Protein AF-A0A0R2TVU7-F1 (afdb_monomer_lite)

Foldseek 3Di:
DDDPDDCPPPQLLDVVSLVCQLVVLVVVLVVCVVVVVVVSSVVSVVSSVVSCCVRPVVDDNPPPDD

Sequence (66 aa):
MKPFIDPKHPFFQKTWARWASFLVPFVWIFIELAYDELGWAFLMAAMASYAFWVLIWNWKDPSSGP

Structure (mmCIF, N/CA/C/O backbone):
data_AF-A0A0R2TVU7-F1
#
_entry.id   AF-A0A0R2TVU7-F1
#
loop_
_atom_site.group_PDB
_atom_site.id
_atom_site.type_symbol
_atom_site.label_atom_id
_atom_site.label_alt_id
_atom_site.label_comp_id
_atom_site.label_asym_id
_atom_site.label_entity_id
_atom_site.label_seq_id
_atom_site.pdbx_PDB_ins_code
_atom_site.Cartn_x
_atom_site.Cartn_y
_atom_site.Cartn_z
_atom_site.occupancy
_atom_site.B_iso_or_equiv
_atom_site.auth_seq_id
_atom_site.auth_comp_id
_atom_site.auth_asym_id
_atom_site.auth_atom_id
_atom_site.pdbx_PDB_model_num
ATOM 1 N N . MET A 1 1 ? -13.965 17.218 14.504 1.00 47.34 1 MET A N 1
ATOM 2 C CA . MET A 1 1 ? -13.214 17.088 13.237 1.00 47.34 1 MET A CA 1
ATOM 3 C C . MET A 1 1 ? -13.576 15.739 12.635 1.00 47.34 1 MET A C 1
ATOM 5 O O . MET A 1 1 ? -13.460 14.750 13.345 1.00 47.34 1 MET A O 1
ATOM 9 N N . LYS A 1 2 ? -14.128 15.692 11.416 1.00 54.84 2 LYS A N 1
ATOM 10 C CA . LYS A 1 2 ? -14.440 14.420 10.740 1.00 54.84 2 LYS A CA 1
ATOM 11 C C . LYS A 1 2 ? -13.146 13.874 10.125 1.00 54.84 2 LYS A C 1
ATOM 13 O O . LYS A 1 2 ? -12.485 14.640 9.426 1.00 54.84 2 LYS A O 1
ATOM 18 N N . PRO A 1 3 ? -12.746 12.627 10.416 1.00 59.41 3 PRO A N 1
ATOM 19 C CA . PRO A 1 3 ? -11.563 12.047 9.797 1.00 59.41 3 PRO A CA 1
ATOM 20 C C . PRO A 1 3 ? -11.809 11.858 8.292 1.00 59.41 3 PRO A C 1
ATOM 22 O O . PRO A 1 3 ? -12.918 11.535 7.875 1.00 59.41 3 PRO A O 1
ATOM 25 N N . PHE A 1 4 ? -10.780 12.102 7.476 1.00 65.50 4 PHE A N 1
ATOM 26 C CA . PHE A 1 4 ? -10.860 12.021 6.009 1.00 65.50 4 PHE A CA 1
ATOM 27 C C . PHE A 1 4 ? -11.104 10.581 5.520 1.00 65.50 4 PHE A C 1
ATOM 29 O O . PHE A 1 4 ? -11.760 10.353 4.511 1.00 65.50 4 PHE A O 1
ATOM 36 N N . ILE A 1 5 ? -10.616 9.606 6.288 1.00 62.81 5 ILE A N 1
ATOM 37 C CA . ILE A 1 5 ? -10.977 8.193 6.205 1.00 62.81 5 ILE A CA 1
ATOM 38 C C . ILE A 1 5 ? -11.672 7.853 7.517 1.00 62.81 5 ILE A C 1
ATOM 40 O O . ILE A 1 5 ? -11.051 7.944 8.574 1.00 62.81 5 ILE A O 1
ATOM 44 N N . ASP A 1 6 ? -12.953 7.491 7.456 1.00 65.81 6 ASP A N 1
ATOM 45 C CA . ASP A 1 6 ? -13.695 6.986 8.610 1.00 65.81 6 ASP A CA 1
ATOM 46 C C . ASP A 1 6 ? -13.602 5.450 8.639 1.00 65.81 6 ASP A C 1
ATOM 48 O O . ASP A 1 6 ? -14.247 4.783 7.822 1.00 65.81 6 ASP A O 1
ATOM 52 N N . PRO A 1 7 ? -12.825 4.858 9.566 1.00 63.12 7 PRO A N 1
ATOM 53 C CA . PRO A 1 7 ? -12.688 3.408 9.656 1.00 63.12 7 PRO A CA 1
ATOM 54 C C . 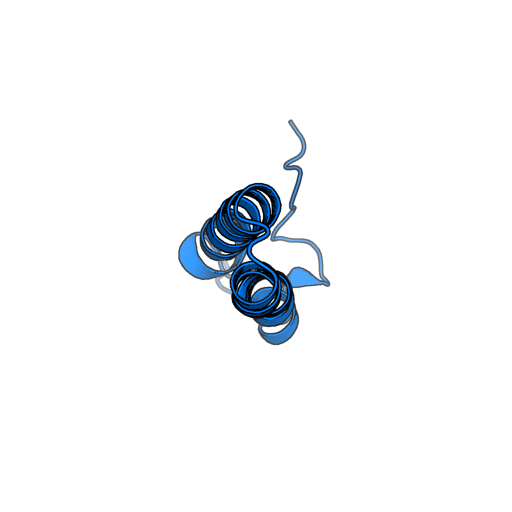PRO A 1 7 ? -14.010 2.723 10.025 1.00 63.12 7 PRO A C 1
ATOM 56 O O . PRO A 1 7 ? -14.200 1.552 9.728 1.00 63.12 7 PRO A O 1
ATOM 59 N N . LYS A 1 8 ? -14.959 3.429 10.650 1.00 65.56 8 LYS A N 1
ATOM 60 C CA . LYS A 1 8 ? -16.249 2.863 11.061 1.00 65.56 8 LYS A CA 1
ATOM 61 C C . LYS A 1 8 ? -17.262 2.799 9.920 1.00 65.56 8 LYS A C 1
ATOM 63 O O . LYS A 1 8 ? -18.335 2.228 10.113 1.00 65.56 8 LYS A O 1
ATOM 68 N N . HIS A 1 9 ? -16.948 3.333 8.737 1.00 67.06 9 HIS A N 1
ATOM 69 C CA . HIS A 1 9 ? -17.829 3.217 7.581 1.00 67.06 9 HIS A CA 1
ATOM 70 C C . HIS A 1 9 ? -18.028 1.729 7.203 1.00 67.06 9 HIS A C 1
ATOM 72 O O . HIS A 1 9 ? -17.043 0.989 7.117 1.00 67.06 9 HIS A O 1
ATOM 78 N N . PRO A 1 10 ? -19.264 1.262 6.920 1.00 72.44 10 PRO A N 1
ATOM 79 C CA . PRO A 1 10 ? -19.562 -0.150 6.623 1.00 72.44 10 PRO A CA 1
ATOM 80 C C . PRO A 1 10 ? -18.762 -0.716 5.440 1.00 72.44 10 PRO A C 1
ATOM 82 O O . PRO A 1 10 ? -18.556 -1.924 5.339 1.00 72.44 10 PRO A O 1
ATOM 85 N N . PHE A 1 11 ? -18.261 0.156 4.564 1.00 73.62 11 PHE A N 1
ATOM 86 C CA . PHE A 1 11 ? -17.324 -0.212 3.505 1.00 73.62 11 PHE A CA 1
ATOM 87 C C . PHE A 1 11 ? -16.012 -0.787 4.059 1.00 73.62 11 PHE A C 1
AT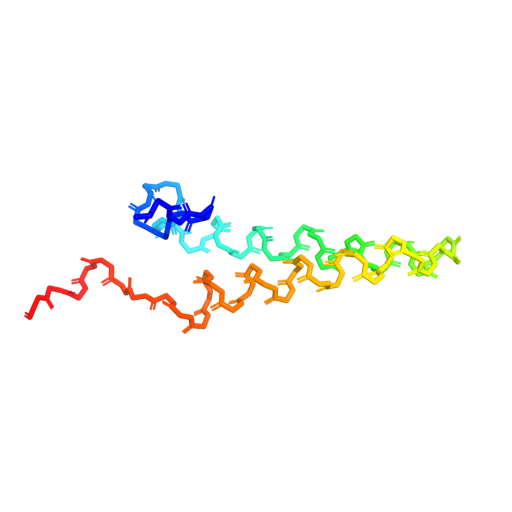OM 89 O O . PHE A 1 11 ? -15.602 -1.874 3.659 1.00 73.62 11 PHE A O 1
ATOM 96 N N . PHE A 1 12 ? -15.390 -0.100 5.021 1.00 72.94 12 PHE A N 1
ATOM 97 C CA . PHE A 1 12 ? -14.121 -0.523 5.606 1.00 72.94 12 PHE A CA 1
ATOM 98 C C . PHE A 1 12 ? -14.292 -1.608 6.664 1.00 72.94 12 PHE A C 1
ATOM 100 O O . PHE A 1 12 ? -13.312 -2.251 7.000 1.00 72.94 12 PHE A O 1
ATOM 107 N N . GLN A 1 13 ? -15.501 -1.908 7.152 1.00 72.38 13 GLN A N 1
ATOM 108 C CA . GLN A 1 13 ? -15.704 -3.062 8.040 1.00 72.38 13 GLN A CA 1
ATOM 109 C C . GLN A 1 13 ? -15.265 -4.379 7.393 1.00 72.38 13 GLN A C 1
ATOM 111 O O . GLN A 1 13 ? -14.759 -5.264 8.081 1.00 72.38 13 GLN A O 1
ATOM 116 N N . LYS A 1 14 ? -15.374 -4.488 6.067 1.00 78.62 14 LYS A N 1
ATOM 117 C CA . LYS A 1 14 ? -14.932 -5.665 5.325 1.00 78.62 14 LYS A CA 1
ATOM 118 C C . LYS A 1 14 ? -13.408 -5.676 5.214 1.00 78.62 14 LYS A C 1
ATOM 120 O O . LYS A 1 14 ? -12.820 -4.790 4.600 1.00 78.62 14 LYS A O 1
ATOM 125 N N . THR A 1 15 ? -12.770 -6.719 5.741 1.00 78.69 15 THR A N 1
ATOM 126 C CA . THR A 1 15 ? -11.306 -6.877 5.718 1.00 78.69 15 THR A CA 1
ATOM 127 C C . THR A 1 15 ? -10.731 -6.773 4.300 1.00 78.69 15 THR A C 1
ATOM 129 O O . THR A 1 15 ? -9.708 -6.123 4.106 1.00 78.69 15 THR A O 1
ATOM 132 N N . TRP A 1 16 ? -11.421 -7.312 3.285 1.00 80.75 16 TRP A N 1
ATOM 133 C CA . TRP A 1 16 ? -10.980 -7.222 1.885 1.00 80.75 16 TRP A CA 1
ATOM 134 C C . TRP A 1 16 ? -10.935 -5.786 1.354 1.00 80.75 16 TRP A C 1
ATOM 136 O O . TRP A 1 16 ? -10.045 -5.466 0.577 1.00 80.75 16 TRP A O 1
ATOM 146 N N . ALA A 1 17 ? -11.852 -4.912 1.780 1.00 85.94 17 ALA A N 1
ATOM 147 C CA . ALA A 1 17 ? -11.891 -3.528 1.315 1.00 85.94 17 ALA A CA 1
ATOM 148 C C . ALA A 1 17 ? -10.693 -2.737 1.857 1.00 85.94 17 ALA A C 1
ATOM 150 O O . ALA A 1 17 ? -10.101 -1.943 1.134 1.00 85.94 17 ALA A O 1
ATOM 151 N N . ARG A 1 18 ? -10.275 -3.020 3.098 1.00 82.56 18 ARG A N 1
ATOM 152 C CA . ARG A 1 18 ? -9.068 -2.430 3.703 1.00 82.56 18 ARG A CA 1
ATOM 153 C C . ARG A 1 18 ? -7.810 -2.842 2.954 1.00 82.56 18 ARG A C 1
ATOM 155 O O . ARG A 1 18 ? -6.999 -1.993 2.597 1.00 82.56 18 ARG A O 1
ATOM 162 N N . TRP A 1 19 ? -7.687 -4.139 2.675 1.00 84.50 19 TRP A N 1
ATOM 163 C CA . TRP A 1 19 ? -6.583 -4.656 1.875 1.00 84.50 19 TRP A CA 1
ATOM 164 C C . TRP A 1 19 ? -6.615 -4.107 0.450 1.00 84.50 19 TRP A C 1
ATOM 166 O O . TRP A 1 19 ? -5.566 -3.727 -0.043 1.00 84.50 19 TRP A O 1
ATOM 176 N N . ALA A 1 20 ? -7.780 -3.971 -0.187 1.00 88.38 20 ALA A N 1
ATOM 177 C CA . ALA A 1 20 ? -7.893 -3.374 -1.519 1.00 88.38 20 ALA A CA 1
ATOM 178 C C . ALA A 1 20 ? -7.423 -1.910 -1.534 1.00 88.38 20 ALA A C 1
ATOM 180 O O . ALA A 1 20 ? -6.657 -1.522 -2.411 1.00 88.38 20 ALA A O 1
ATOM 181 N N . SER A 1 21 ? -7.806 -1.110 -0.533 1.00 86.31 21 SER A N 1
ATOM 182 C CA . SER A 1 21 ? -7.362 0.285 -0.412 1.00 86.31 21 SER A CA 1
ATOM 183 C C . SER A 1 21 ? -5.853 0.438 -0.196 1.00 86.31 21 SER A C 1
ATOM 185 O O . SER A 1 21 ? -5.306 1.478 -0.546 1.00 86.31 21 SER A O 1
ATOM 187 N N . PHE A 1 22 ? -5.179 -0.576 0.352 1.00 88.38 22 PHE A N 1
ATOM 188 C CA . PHE A 1 22 ? -3.718 -0.623 0.446 1.00 88.38 22 PHE A CA 1
ATOM 189 C C . PHE A 1 22 ? -3.070 -1.183 -0.831 1.00 88.38 22 PHE A C 1
ATOM 191 O O . PHE A 1 22 ? -2.148 -0.582 -1.374 1.00 88.38 22 PHE A O 1
ATOM 198 N N . LEU A 1 23 ? -3.560 -2.320 -1.325 1.00 89.81 23 LEU A N 1
ATOM 199 C CA . LEU A 1 23 ? -2.955 -3.066 -2.427 1.00 89.81 23 LEU A CA 1
ATOM 200 C C . LEU A 1 23 ? -3.054 -2.330 -3.760 1.00 89.81 23 LEU A C 1
ATOM 202 O O . LEU A 1 23 ? -2.120 -2.411 -4.546 1.00 89.81 23 LEU A O 1
ATOM 206 N N . VAL A 1 24 ? -4.143 -1.602 -4.016 1.00 91.56 24 VAL A N 1
ATOM 207 C CA . VAL A 1 24 ? -4.308 -0.839 -5.262 1.00 91.56 24 VAL A CA 1
ATOM 208 C C . VAL A 1 24 ? -3.187 0.195 -5.444 1.00 91.56 24 VAL A C 1
ATOM 210 O O . VAL A 1 24 ? -2.454 0.081 -6.428 1.00 91.56 24 VAL A O 1
ATOM 213 N N . PRO A 1 25 ? -2.976 1.157 -4.521 1.00 90.19 25 PRO A N 1
ATOM 214 C CA . PRO A 1 25 ? -1.870 2.098 -4.656 1.00 90.19 25 PRO A CA 1
ATOM 215 C C . PRO A 1 25 ? -0.514 1.406 -4.504 1.00 90.19 25 PRO A C 1
ATOM 217 O O . PRO A 1 25 ? 0.427 1.794 -5.182 1.00 90.19 25 PRO A O 1
ATOM 220 N N . PHE A 1 26 ? -0.402 0.350 -3.688 1.00 91.69 26 PHE A N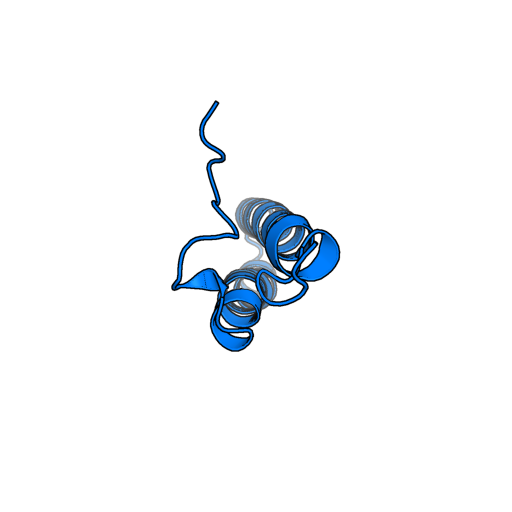 1
ATOM 221 C CA . PHE A 1 26 ? 0.855 -0.386 -3.538 1.00 91.69 26 PHE A CA 1
ATOM 222 C C . PHE A 1 26 ? 1.325 -1.033 -4.848 1.00 91.69 26 PHE A C 1
ATOM 224 O O . PHE A 1 26 ? 2.485 -0.886 -5.215 1.00 91.69 26 PHE A O 1
ATOM 231 N N . VAL A 1 27 ? 0.430 -1.696 -5.587 1.00 93.38 27 VAL A N 1
ATOM 232 C CA . VAL A 1 27 ? 0.731 -2.251 -6.918 1.00 93.38 27 VAL A CA 1
ATOM 233 C C . VAL A 1 27 ? 1.065 -1.132 -7.903 1.00 93.38 27 VAL A C 1
ATOM 235 O O . VAL A 1 27 ? 1.985 -1.280 -8.704 1.00 93.38 27 VAL A O 1
ATOM 238 N N . TRP A 1 28 ? 0.374 0.005 -7.809 1.00 92.38 28 TRP A N 1
ATOM 239 C CA . TRP A 1 28 ? 0.617 1.155 -8.675 1.00 92.38 28 TRP A CA 1
ATOM 240 C C . TRP A 1 28 ? 2.027 1.738 -8.515 1.00 92.38 28 TRP A C 1
ATOM 242 O O . TRP A 1 28 ? 2.626 2.132 -9.507 1.00 92.38 28 TRP A O 1
ATOM 252 N N . ILE A 1 29 ? 2.614 1.702 -7.312 1.00 92.00 29 ILE A N 1
ATOM 253 C CA . ILE A 1 29 ? 4.018 2.102 -7.098 1.00 92.00 29 ILE A CA 1
ATOM 254 C C . ILE A 1 29 ? 4.957 1.312 -8.017 1.00 92.00 29 ILE A C 1
ATOM 256 O O . ILE A 1 29 ? 5.833 1.902 -8.637 1.00 92.00 29 ILE A O 1
ATOM 260 N N . PHE A 1 30 ? 4.777 -0.009 -8.140 1.00 90.06 30 PHE A N 1
ATOM 261 C CA . PHE A 1 30 ? 5.628 -0.834 -9.009 1.00 90.06 30 PHE A CA 1
ATOM 262 C C . PHE A 1 30 ? 5.437 -0.509 -10.489 1.00 90.06 30 PHE A C 1
ATOM 264 O O . PHE A 1 30 ? 6.392 -0.606 -11.255 1.00 90.06 30 PHE A O 1
ATOM 271 N N . ILE A 1 31 ? 4.223 -0.116 -10.882 1.00 92.00 31 ILE A N 1
ATOM 272 C CA . ILE A 1 31 ? 3.928 0.335 -12.243 1.00 92.00 31 ILE A CA 1
ATOM 273 C C . ILE A 1 31 ? 4.669 1.648 -12.511 1.00 92.00 31 ILE A C 1
ATOM 275 O O . ILE A 1 31 ? 5.426 1.721 -13.468 1.00 92.00 31 ILE A O 1
ATOM 279 N N . GLU A 1 32 ? 4.537 2.647 -11.640 1.00 90.50 32 GLU A N 1
ATOM 280 C CA . GLU A 1 32 ? 5.204 3.949 -11.803 1.00 90.50 32 GLU A CA 1
ATOM 281 C C . GLU A 1 32 ? 6.735 3.832 -11.784 1.00 90.50 32 GLU A C 1
ATOM 283 O O . GLU A 1 32 ? 7.419 4.464 -12.586 1.00 90.50 32 GLU A O 1
ATOM 288 N N . LEU A 1 33 ? 7.286 2.958 -10.933 1.00 89.69 33 LEU A N 1
ATOM 289 C CA . LEU A 1 33 ? 8.717 2.642 -10.938 1.00 89.69 33 LEU A CA 1
ATOM 290 C C . LEU A 1 33 ? 9.174 1.993 -12.254 1.00 89.69 33 LEU A C 1
ATOM 292 O O . LEU A 1 33 ? 10.323 2.176 -12.640 1.00 89.69 33 LEU A O 1
ATOM 296 N N . ALA A 1 34 ? 8.301 1.260 -12.953 1.00 91.25 34 ALA A N 1
ATOM 297 C CA . ALA A 1 34 ? 8.605 0.708 -14.274 1.00 91.25 34 ALA A CA 1
ATOM 298 C C . ALA A 1 34 ? 8.549 1.762 -15.397 1.00 91.25 34 ALA A C 1
ATOM 300 O O . ALA A 1 34 ? 9.118 1.535 -16.463 1.00 91.25 34 ALA A O 1
ATOM 301 N N . TYR A 1 35 ? 7.889 2.900 -15.160 1.00 91.00 35 TYR A N 1
ATOM 302 C CA . TYR A 1 35 ? 7.811 4.040 -16.080 1.00 91.00 35 TYR A CA 1
ATOM 303 C C . TYR A 1 35 ? 8.779 5.186 -15.719 1.00 91.00 35 TYR A C 1
ATOM 305 O O . TYR A 1 35 ? 8.717 6.238 -16.347 1.00 91.00 35 TYR A O 1
ATOM 313 N N . ASP A 1 36 ? 9.679 4.991 -14.741 1.00 89.00 36 ASP A N 1
ATOM 314 C CA . ASP A 1 36 ? 10.636 5.998 -14.233 1.00 89.00 36 ASP A CA 1
ATOM 315 C C . ASP A 1 36 ? 9.986 7.293 -13.679 1.00 89.00 36 ASP A C 1
ATOM 317 O O . ASP A 1 36 ? 10.641 8.316 -13.460 1.00 89.00 36 ASP A O 1
ATOM 321 N N . GLU A 1 37 ? 8.693 7.245 -13.351 1.00 90.44 37 GLU A N 1
ATOM 322 C CA . GLU A 1 37 ? 7.921 8.361 -12.794 1.00 90.44 37 GLU A CA 1
ATOM 323 C C . GLU A 1 37 ? 8.051 8.403 -11.259 1.00 90.44 37 GLU A C 1
ATOM 325 O O . GLU A 1 37 ? 7.120 8.136 -10.490 1.00 90.44 37 GLU A O 1
ATOM 330 N N . LEU A 1 38 ? 9.250 8.757 -10.781 1.00 89.00 38 LEU A N 1
ATOM 331 C CA . LEU A 1 38 ? 9.572 8.778 -9.346 1.00 89.00 38 LEU A CA 1
ATOM 332 C C . LEU A 1 38 ? 8.616 9.655 -8.520 1.00 89.00 38 LEU A C 1
ATOM 334 O O . LEU A 1 38 ? 8.275 9.295 -7.393 1.00 89.00 38 LEU A O 1
ATOM 338 N N . GLY A 1 39 ? 8.156 10.788 -9.061 1.00 91.44 39 GLY A N 1
ATOM 339 C CA . GLY A 1 39 ? 7.237 11.688 -8.355 1.00 91.44 39 GLY A CA 1
ATOM 340 C C . GLY A 1 39 ? 5.916 11.006 -7.985 1.00 91.44 39 GLY A C 1
ATOM 341 O O . GLY A 1 39 ? 5.486 11.055 -6.828 1.00 91.44 39 GL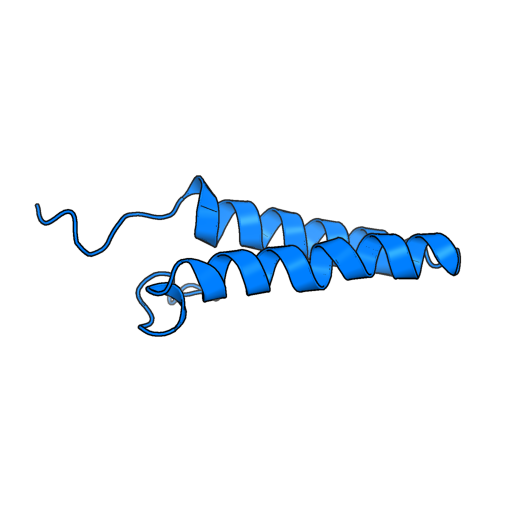Y A O 1
ATOM 342 N N . TRP A 1 40 ? 5.307 10.311 -8.947 1.00 88.31 40 TRP A N 1
ATOM 343 C CA . TRP A 1 40 ? 4.064 9.570 -8.740 1.00 88.31 40 TRP A CA 1
ATOM 344 C C . TRP A 1 40 ? 4.262 8.337 -7.863 1.00 88.31 40 TRP A C 1
ATOM 346 O O . TRP A 1 40 ? 3.435 8.081 -6.984 1.00 88.31 40 TRP A O 1
ATOM 356 N N . ALA A 1 41 ? 5.390 7.637 -8.013 1.00 90.31 41 ALA A N 1
ATOM 357 C CA . ALA A 1 41 ? 5.747 6.518 -7.147 1.00 90.31 41 ALA A CA 1
ATOM 358 C C . ALA A 1 41 ? 5.808 6.935 -5.664 1.00 90.31 41 ALA A C 1
ATOM 360 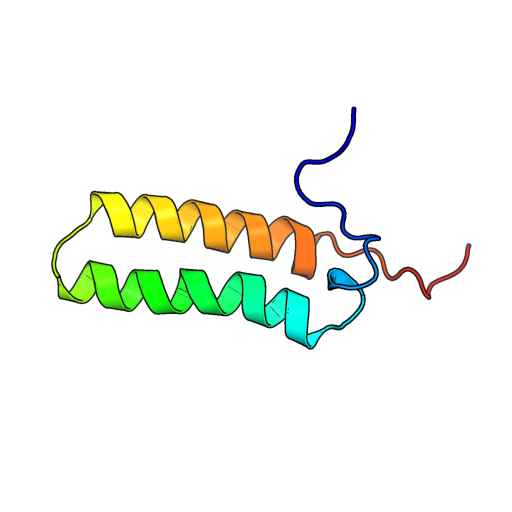O O . ALA A 1 41 ? 5.229 6.262 -4.809 1.00 90.31 41 ALA A O 1
ATOM 361 N N . PHE A 1 42 ? 6.432 8.076 -5.345 1.00 91.88 42 PHE A N 1
ATOM 362 C CA . PHE A 1 42 ? 6.489 8.592 -3.972 1.00 91.88 42 PHE A CA 1
ATOM 363 C C . PHE A 1 42 ? 5.117 9.015 -3.429 1.00 91.88 42 PHE A C 1
ATOM 365 O O . PHE A 1 42 ? 4.801 8.720 -2.273 1.00 91.88 42 PHE A O 1
ATOM 372 N N . LEU A 1 43 ? 4.283 9.668 -4.245 1.00 92.12 43 LEU A N 1
ATOM 373 C CA . LEU A 1 43 ? 2.913 10.034 -3.864 1.00 92.12 43 LEU A CA 1
ATOM 374 C C . LEU A 1 43 ? 2.070 8.798 -3.527 1.00 92.12 43 LEU A C 1
ATOM 376 O O . LEU A 1 43 ? 1.433 8.740 -2.472 1.00 92.12 43 LEU A O 1
ATOM 380 N N . MET A 1 44 ? 2.113 7.785 -4.392 1.00 92.19 44 MET A N 1
ATOM 381 C CA . MET A 1 44 ? 1.390 6.529 -4.194 1.00 92.19 44 MET A CA 1
ATOM 382 C C . MET A 1 44 ? 1.932 5.748 -3.000 1.00 92.19 44 MET A C 1
ATOM 384 O O . MET A 1 44 ? 1.149 5.191 -2.230 1.00 92.19 44 MET A O 1
ATOM 388 N N . ALA A 1 45 ? 3.247 5.777 -2.773 1.00 90.94 45 ALA A N 1
ATOM 389 C CA . ALA A 1 45 ? 3.865 5.196 -1.588 1.00 90.94 45 ALA A CA 1
ATOM 390 C C . ALA A 1 45 ? 3.372 5.862 -0.302 1.00 90.94 45 ALA A C 1
ATOM 392 O O . ALA A 1 45 ? 3.006 5.163 0.646 1.00 90.94 45 ALA A O 1
ATOM 393 N N . ALA A 1 46 ? 3.282 7.193 -0.268 1.00 91.56 46 ALA A N 1
ATOM 394 C CA . ALA A 1 46 ? 2.750 7.917 0.883 1.00 91.56 46 ALA A CA 1
ATOM 395 C C . ALA A 1 46 ? 1.273 7.572 1.141 1.00 91.56 46 ALA A C 1
ATOM 397 O O . ALA A 1 46 ? 0.890 7.294 2.280 1.00 91.56 46 ALA A O 1
ATOM 398 N N . MET A 1 47 ? 0.452 7.515 0.087 1.00 89.25 47 MET A N 1
ATOM 399 C CA . MET A 1 47 ? -0.961 7.135 0.189 1.00 89.25 47 MET A CA 1
ATOM 400 C C . MET A 1 47 ? -1.146 5.686 0.653 1.00 89.25 47 MET A C 1
ATOM 402 O O . MET A 1 47 ? -1.929 5.440 1.571 1.00 89.25 47 MET A O 1
ATOM 406 N N . ALA A 1 48 ? -0.409 4.733 0.074 1.00 89.19 48 ALA A N 1
ATOM 407 C CA . ALA A 1 48 ? -0.464 3.323 0.456 1.00 89.19 48 ALA A CA 1
ATOM 408 C C . ALA A 1 48 ? -0.045 3.127 1.919 1.00 89.19 48 ALA A C 1
ATOM 410 O O . ALA A 1 48 ? -0.733 2.445 2.679 1.00 89.19 48 ALA A O 1
ATOM 411 N N . SER A 1 49 ? 1.034 3.791 2.341 1.00 90.44 49 SER A N 1
ATOM 412 C CA . SER A 1 49 ? 1.522 3.759 3.725 1.00 90.44 49 SER A CA 1
ATOM 413 C C . SER A 1 49 ? 0.492 4.321 4.706 1.00 90.44 49 SER A C 1
ATOM 415 O O . SER A 1 49 ? 0.242 3.728 5.757 1.00 90.44 49 SER A O 1
ATOM 417 N N . TYR A 1 50 ? -0.156 5.437 4.356 1.00 85.62 50 TYR A N 1
ATOM 418 C CA . TYR A 1 50 ? -1.209 6.032 5.178 1.00 85.62 50 TYR A CA 1
ATOM 419 C C . TYR A 1 50 ? -2.446 5.129 5.267 1.00 85.62 50 TYR A C 1
ATOM 421 O O . TYR A 1 50 ? -2.961 4.896 6.361 1.00 85.62 50 TYR A O 1
ATOM 429 N N . ALA A 1 51 ? -2.890 4.556 4.144 1.00 84.25 51 ALA A N 1
ATOM 430 C CA . ALA A 1 51 ? -4.003 3.611 4.114 1.00 84.25 51 ALA A CA 1
ATOM 431 C C . ALA A 1 51 ? -3.708 2.363 4.959 1.00 84.25 51 ALA A C 1
ATOM 433 O O . ALA A 1 51 ? -4.556 1.950 5.749 1.00 84.25 51 ALA A O 1
ATOM 434 N N . PHE A 1 52 ? -2.496 1.807 4.867 1.00 86.81 52 PHE A N 1
ATOM 435 C CA . PHE A 1 52 ? -2.050 0.698 5.711 1.00 86.81 52 PHE A CA 1
ATOM 436 C C . PHE A 1 52 ? -2.091 1.068 7.198 1.00 86.81 52 PHE A C 1
ATOM 438 O O . PHE A 1 52 ? -2.654 0.338 8.016 1.00 86.81 52 PHE A O 1
ATOM 445 N N . TRP A 1 53 ? -1.555 2.235 7.559 1.00 82.69 53 TRP A N 1
ATOM 446 C CA . TRP A 1 53 ? -1.513 2.679 8.949 1.00 82.69 53 TRP A CA 1
ATOM 447 C C . TRP A 1 53 ? -2.910 2.916 9.537 1.00 82.69 53 TRP A C 1
ATOM 449 O O . TRP A 1 53 ? -3.172 2.536 10.675 1.00 82.69 53 TRP A O 1
ATOM 459 N N . VAL A 1 54 ? -3.831 3.510 8.774 1.00 81.94 54 VAL A N 1
ATOM 460 C CA . VAL A 1 54 ? -5.189 3.815 9.254 1.00 81.94 54 VAL A CA 1
ATOM 461 C C . VAL A 1 54 ? -6.096 2.584 9.247 1.00 81.94 54 VAL A C 1
ATOM 463 O O . VAL A 1 54 ? -6.826 2.356 10.211 1.00 81.94 54 VAL A O 1
ATOM 466 N N . LEU A 1 55 ? -6.078 1.798 8.168 1.00 76.38 55 LEU A N 1
ATOM 467 C CA . LEU A 1 55 ? -7.057 0.731 7.933 1.00 76.38 55 LEU A CA 1
ATOM 468 C C . LEU A 1 55 ? -6.580 -0.650 8.380 1.00 76.38 55 LEU A C 1
ATOM 470 O O . LEU A 1 55 ? -7.417 -1.525 8.582 1.00 76.38 55 LEU A O 1
ATOM 474 N N . ILE A 1 56 ? -5.273 -0.871 8.513 1.00 79.75 56 ILE A N 1
ATOM 475 C CA . ILE A 1 56 ? -4.724 -2.164 8.941 1.00 79.75 56 ILE A CA 1
ATOM 476 C C . ILE A 1 56 ? -4.124 -2.046 10.339 1.00 79.75 56 ILE A C 1
ATOM 478 O O . ILE A 1 56 ? -4.521 -2.797 11.224 1.00 79.75 56 ILE A O 1
ATOM 482 N N . TRP A 1 57 ? -3.231 -1.080 10.569 1.00 78.69 57 TRP A N 1
ATOM 483 C CA . TRP A 1 57 ? -2.518 -0.961 11.846 1.00 78.69 57 TRP A CA 1
ATOM 484 C C . TRP A 1 57 ? -3.364 -0.351 12.976 1.00 78.69 57 TRP A C 1
ATOM 486 O O . TRP A 1 57 ? -3.432 -0.907 14.067 1.00 78.69 57 TRP A O 1
ATOM 496 N N . ASN A 1 58 ? -4.042 0.775 12.732 1.00 75.88 58 ASN A N 1
ATOM 497 C CA . ASN A 1 58 ? -4.921 1.432 13.714 1.00 75.88 58 ASN A CA 1
ATOM 498 C C . ASN A 1 58 ? -6.364 0.930 13.686 1.00 75.88 58 ASN A C 1
ATOM 500 O O . ASN A 1 58 ? -7.256 1.552 14.277 1.00 75.88 58 ASN A O 1
ATOM 504 N N . TRP A 1 59 ? -6.621 -0.177 12.995 1.00 66.44 59 TRP A N 1
ATOM 505 C CA . TRP A 1 59 ? -7.960 -0.717 12.946 1.00 66.44 59 TRP A CA 1
ATOM 506 C C . TRP A 1 59 ? -8.407 -1.173 14.335 1.00 66.44 59 TRP A C 1
ATOM 508 O O . TRP A 1 59 ? -7.931 -2.173 14.868 1.00 66.44 59 TRP A O 1
ATOM 518 N N . LYS A 1 60 ? -9.373 -0.453 14.905 1.00 63.97 60 LYS A N 1
ATOM 519 C CA . LYS A 1 60 ? -10.145 -0.913 16.058 1.00 63.97 60 LYS A CA 1
ATOM 520 C C . LYS A 1 60 ? -11.342 -1.680 15.535 1.00 63.97 60 LYS A C 1
ATOM 522 O O . LYS A 1 60 ? -12.176 -1.106 14.835 1.00 63.97 60 LYS A O 1
ATOM 527 N N . ASP A 1 61 ? -11.402 -2.967 15.854 1.00 61.59 61 ASP A N 1
ATOM 528 C CA . ASP A 1 61 ? -12.528 -3.804 15.476 1.00 61.59 61 ASP A CA 1
ATOM 529 C C . ASP A 1 61 ? -13.836 -3.221 16.046 1.00 61.59 61 ASP A C 1
ATOM 531 O O . ASP A 1 61 ? -13.938 -3.007 17.253 1.00 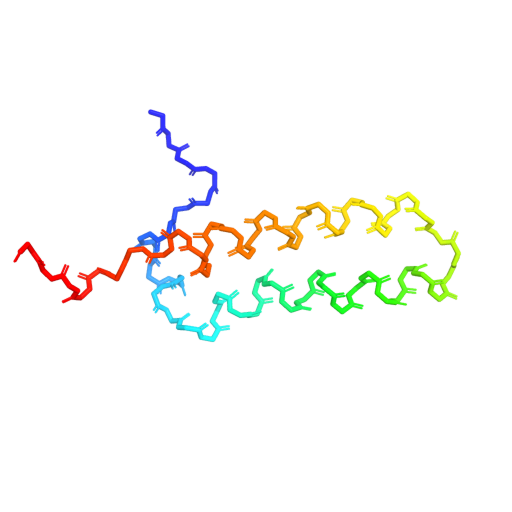61.59 61 ASP A O 1
ATOM 535 N N . PRO A 1 62 ? -14.846 -2.910 15.215 1.00 58.53 62 PRO A N 1
ATOM 536 C CA . PRO A 1 62 ? -16.150 -2.497 15.716 1.00 58.53 62 PRO A CA 1
ATOM 537 C C . PRO A 1 62 ? -16.868 -3.618 16.481 1.00 58.53 62 PRO A C 1
ATOM 539 O O . PRO A 1 62 ? -17.807 -3.327 17.216 1.00 58.53 62 PRO A O 1
ATOM 542 N N . SER A 1 63 ? -16.466 -4.882 16.275 1.00 53.75 63 SER A N 1
ATOM 543 C CA . SER A 1 63 ? -17.055 -6.069 16.909 1.00 53.75 63 SER A CA 1
ATOM 544 C C . SER A 1 63 ? -16.413 -6.444 18.245 1.00 53.75 63 SER A C 1
ATOM 546 O O . SER A 1 63 ? -17.032 -7.166 19.027 1.00 53.75 63 SER A O 1
ATOM 548 N N . SER A 1 64 ? -15.232 -5.900 18.566 1.00 52.28 64 SER A N 1
ATOM 549 C CA . SER A 1 64 ? -14.805 -5.808 19.961 1.00 52.28 64 SER A CA 1
ATOM 550 C C . SER A 1 64 ? -15.664 -4.732 20.616 1.00 52.28 64 SER A C 1
ATOM 552 O O . SER A 1 64 ? -15.371 -3.539 20.512 1.00 52.28 64 SER A O 1
ATOM 554 N N . GLY A 1 65 ? -16.783 -5.158 21.207 1.00 46.66 65 GLY A N 1
ATOM 555 C CA . GLY A 1 65 ? -17.557 -4.327 22.124 1.00 46.66 65 GLY A CA 1
ATOM 556 C C . GLY A 1 65 ? -16.678 -3.776 23.261 1.00 46.66 65 GLY A C 1
ATOM 557 O O . GLY A 1 65 ? -15.513 -4.168 23.371 1.00 46.66 65 GLY A O 1
ATOM 558 N N . PRO A 1 66 ? -17.199 -2.839 24.074 1.00 52.41 66 PRO A N 1
ATOM 559 C CA . PRO A 1 66 ? -16.507 -2.416 25.291 1.00 52.41 66 PRO A CA 1
ATOM 560 C C . PRO A 1 66 ? -16.104 -3.604 26.176 1.00 52.41 66 PRO A C 1
ATOM 562 O O . PRO A 1 66 ? -16.840 -4.619 26.178 1.00 52.41 66 PRO A O 1
#

Radius of gyration: 13.85 Å; chains: 1; bounding box: 30×24×41 Å

pLDDT: mean 79.34, std 13.38, range [46.66, 93.38]

Secondary structure (DSSP, 8-state):
---SS-TTSHHHHSHHHHHHHHHHHHHHHHHHHHTT-HHHHHHHHHHHHHHHIIIIIS---TTS--